Protein AF-A0A8J2Y3X8-F1 (afdb_monomer)

InterPro domains:
  IPR018968 Phasin [PF09361] (33-130)

Sequence (150 aa):
MARKESANPTTASIPETASLKEIEPFPVFDPAEFLKIGNRNLEVATRATTAYLSGAARFNKEIVDFVNGRVRKDIKAAQDIMSARDSEQAYHCHAQFLNTAIRDYADEGAKMLDIIAEAAGASLAPVEERTEEVLHYIDEHGTDRVAAAE

Structure (mmCIF, N/CA/C/O backbone):
data_AF-A0A8J2Y3X8-F1
#
_entry.id   AF-A0A8J2Y3X8-F1
#
loop_
_atom_site.group_PDB
_atom_site.id
_atom_site.type_symbol
_atom_site.label_atom_id
_atom_site.label_alt_id
_atom_site.label_comp_id
_atom_site.label_asym_id
_atom_site.label_entity_id
_atom_site.label_seq_id
_atom_site.pdbx_PDB_ins_code
_atom_site.Cartn_x
_atom_site.Cartn_y
_atom_site.Cartn_z
_atom_site.occupancy
_atom_site.B_iso_or_equiv
_atom_site.auth_seq_id
_atom_site.auth_comp_id
_atom_site.auth_asym_id
_atom_site.auth_atom_id
_atom_site.pdbx_PDB_model_num
ATOM 1 N N . MET A 1 1 ? 93.641 17.015 -42.365 1.00 50.31 1 MET A N 1
ATOM 2 C CA . MET A 1 1 ? 92.721 16.815 -43.505 1.00 50.31 1 MET A CA 1
ATOM 3 C C . MET A 1 1 ? 92.778 15.340 -43.886 1.00 50.31 1 MET A C 1
ATOM 5 O O . MET A 1 1 ? 93.728 14.927 -44.527 1.00 50.31 1 MET A O 1
ATOM 9 N N . ALA A 1 2 ? 91.843 14.531 -43.386 1.00 40.91 2 ALA A N 1
ATOM 10 C CA . ALA A 1 2 ? 91.699 13.122 -43.756 1.00 40.91 2 ALA A CA 1
ATOM 11 C C . ALA A 1 2 ? 90.225 12.739 -43.555 1.00 40.91 2 ALA A C 1
ATOM 13 O O . ALA A 1 2 ? 89.739 12.693 -42.425 1.00 40.91 2 ALA A O 1
ATOM 14 N N . ARG A 1 3 ? 89.502 12.568 -44.667 1.00 42.34 3 ARG A N 1
ATOM 15 C CA . ARG A 1 3 ? 88.134 12.036 -44.721 1.00 42.34 3 ARG A CA 1
ATOM 16 C C . ARG A 1 3 ? 88.200 10.569 -44.290 1.00 42.34 3 ARG A C 1
ATOM 18 O O . ARG A 1 3 ? 88.890 9.797 -44.944 1.00 42.34 3 ARG A O 1
ATOM 25 N N . LYS A 1 4 ? 87.506 10.193 -43.213 1.00 45.81 4 LYS A N 1
ATOM 26 C CA . LYS A 1 4 ? 87.223 8.783 -42.921 1.00 45.81 4 LYS A CA 1
ATOM 27 C C . LYS A 1 4 ? 85.941 8.383 -43.643 1.00 45.81 4 LYS A C 1
ATOM 29 O O . LYS A 1 4 ? 84.920 9.055 -43.520 1.00 45.81 4 LYS A O 1
ATOM 34 N N . GLU A 1 5 ? 86.069 7.325 -44.428 1.00 41.06 5 GLU A N 1
ATOM 35 C CA . GLU A 1 5 ? 85.031 6.651 -45.197 1.00 41.06 5 GLU A CA 1
ATOM 36 C C . GLU A 1 5 ? 83.905 6.148 -44.288 1.00 41.06 5 GLU A C 1
ATOM 38 O O . GLU A 1 5 ? 84.148 5.484 -43.280 1.00 41.06 5 GLU A O 1
ATOM 43 N N . SER A 1 6 ? 82.660 6.454 -44.660 1.00 48.00 6 SER A N 1
ATOM 44 C CA . SER A 1 6 ? 81.482 5.782 -44.124 1.00 48.00 6 SER A CA 1
ATOM 45 C C . SER A 1 6 ? 81.275 4.478 -44.892 1.00 48.00 6 SER A C 1
ATOM 47 O O . SER A 1 6 ? 80.828 4.499 -46.039 1.00 48.00 6 SER A O 1
ATOM 49 N N . ALA A 1 7 ? 81.576 3.348 -44.264 1.00 41.50 7 ALA A N 1
ATOM 50 C CA . ALA A 1 7 ? 81.119 2.047 -44.728 1.00 41.50 7 ALA A CA 1
ATOM 51 C C . ALA A 1 7 ? 79.867 1.664 -43.932 1.00 41.50 7 ALA A C 1
ATOM 53 O O . ALA A 1 7 ? 79.940 1.355 -42.746 1.00 41.50 7 ALA A O 1
ATOM 54 N N . ASN A 1 8 ? 78.719 1.705 -44.599 1.00 47.97 8 ASN A N 1
ATOM 55 C CA . ASN A 1 8 ? 77.544 0.925 -44.235 1.00 47.97 8 ASN A CA 1
ATOM 56 C C . ASN A 1 8 ? 77.299 0.002 -45.434 1.00 47.97 8 ASN A C 1
ATOM 58 O O . ASN A 1 8 ? 77.278 0.499 -46.564 1.00 47.97 8 ASN A O 1
ATOM 62 N N . PRO A 1 9 ? 77.220 -1.322 -45.238 1.00 47.38 9 PRO A N 1
ATOM 63 C CA . PRO A 1 9 ? 75.904 -1.920 -45.419 1.00 47.38 9 PRO A CA 1
ATOM 64 C C . PRO A 1 9 ? 75.685 -3.153 -44.532 1.00 47.38 9 PRO A C 1
ATOM 66 O O . PRO A 1 9 ? 76.433 -4.128 -44.562 1.00 47.38 9 PRO A O 1
ATOM 69 N N . THR A 1 10 ? 74.571 -3.185 -43.815 1.00 40.53 10 THR A N 1
ATOM 70 C CA . THR A 1 10 ? 73.884 -4.455 -43.567 1.00 40.53 10 THR A CA 1
ATOM 71 C C . THR A 1 10 ? 72.410 -4.225 -43.820 1.00 40.53 10 THR A C 1
ATOM 73 O O . THR A 1 10 ? 71.649 -3.795 -42.959 1.00 40.53 10 THR A O 1
ATOM 76 N N . THR A 1 11 ? 72.036 -4.465 -45.071 1.00 49.66 11 THR A N 1
ATOM 77 C CA . THR A 1 11 ? 70.668 -4.665 -45.527 1.00 49.66 11 THR A CA 1
ATOM 78 C C . THR A 1 11 ? 70.167 -5.963 -44.894 1.00 49.66 11 THR A C 1
ATOM 80 O O . THR A 1 11 ? 70.282 -7.039 -45.472 1.00 49.66 11 THR A O 1
ATOM 83 N N . ALA A 1 12 ? 69.654 -5.881 -43.668 1.00 44.16 12 ALA A N 1
ATOM 84 C CA . ALA A 1 12 ? 68.756 -6.905 -43.158 1.00 44.16 12 ALA A CA 1
ATOM 85 C C . ALA A 1 12 ? 67.399 -6.652 -43.821 1.00 44.16 12 ALA A C 1
ATOM 87 O O . ALA A 1 12 ? 66.684 -5.713 -43.476 1.00 44.16 12 ALA A O 1
ATOM 88 N N . SER A 1 13 ? 67.100 -7.443 -44.847 1.00 48.91 13 SER A N 1
ATOM 89 C CA . SER A 1 13 ? 65.791 -7.507 -45.486 1.00 48.91 13 SER A CA 1
ATOM 90 C C . SER A 1 13 ? 64.735 -7.819 -44.429 1.00 48.91 13 SER A C 1
ATOM 92 O O . SER A 1 13 ? 64.721 -8.919 -43.876 1.00 48.91 13 SER A O 1
ATOM 94 N N . ILE A 1 14 ? 63.865 -6.849 -44.147 1.00 50.28 14 ILE A N 1
ATOM 95 C CA . ILE A 1 14 ? 62.619 -7.101 -43.426 1.00 50.28 14 ILE A CA 1
ATOM 96 C C . ILE A 1 14 ? 61.797 -8.021 -44.336 1.00 50.28 14 ILE A C 1
ATOM 98 O O . ILE A 1 14 ? 61.570 -7.646 -45.489 1.00 50.28 14 ILE A O 1
ATOM 102 N N . PRO A 1 15 ? 61.407 -9.226 -43.886 1.00 45.31 15 PRO A N 1
ATOM 103 C CA . PRO A 1 15 ? 60.581 -10.097 -44.695 1.00 45.31 15 PRO A CA 1
ATOM 104 C C . PRO A 1 15 ? 59.246 -9.410 -44.991 1.00 45.31 15 PRO A C 1
ATOM 106 O O . PRO A 1 15 ? 58.544 -8.924 -44.104 1.00 45.31 15 PRO A O 1
ATOM 109 N N . GLU A 1 16 ? 58.990 -9.358 -46.289 1.00 47.50 16 GLU A N 1
ATOM 110 C CA . GLU A 1 16 ? 57.766 -9.039 -47.001 1.00 47.50 16 GLU A CA 1
ATOM 111 C C . GLU A 1 16 ? 56.507 -9.438 -46.220 1.00 47.50 16 GLU A C 1
ATOM 113 O O . GLU A 1 16 ? 56.277 -10.609 -45.928 1.00 47.50 16 GLU A O 1
ATOM 118 N N . THR A 1 17 ? 55.733 -8.411 -45.854 1.00 48.62 17 THR A N 1
ATOM 119 C CA . THR A 1 17 ? 54.284 -8.419 -45.609 1.00 48.62 17 THR A CA 1
ATOM 120 C C . THR A 1 17 ? 53.675 -9.789 -45.306 1.00 48.62 17 THR A C 1
ATOM 122 O O . THR A 1 17 ? 52.983 -10.380 -46.136 1.00 48.62 17 THR A O 1
ATOM 125 N N . ALA A 1 18 ? 53.840 -10.255 -44.067 1.00 45.66 18 ALA A N 1
ATOM 126 C CA . ALA A 1 18 ? 52.812 -11.092 -43.472 1.00 45.66 18 ALA A CA 1
ATOM 127 C C . ALA A 1 18 ? 51.534 -10.246 -43.457 1.00 45.66 18 ALA A C 1
ATOM 129 O O . ALA A 1 18 ? 51.454 -9.256 -42.730 1.00 45.66 18 ALA A O 1
ATOM 130 N N . SER A 1 19 ? 50.594 -10.586 -44.342 1.00 51.84 19 SER A N 1
ATOM 131 C CA . SER A 1 19 ? 49.225 -10.080 -44.345 1.00 51.84 19 SER A CA 1
ATOM 132 C C . SER A 1 19 ? 48.718 -10.100 -42.906 1.00 51.84 19 SER A C 1
ATOM 134 O O . SER A 1 19 ? 48.437 -11.157 -42.339 1.00 51.84 19 SER A O 1
ATOM 136 N N . LEU A 1 20 ? 48.663 -8.917 -42.294 1.00 50.69 20 LEU A N 1
ATOM 137 C CA . LEU A 1 20 ? 47.810 -8.693 -41.146 1.00 50.69 20 LEU A CA 1
ATOM 138 C C . LEU A 1 20 ? 46.413 -8.972 -41.691 1.00 50.69 20 LEU A C 1
ATOM 140 O O . LEU A 1 20 ? 45.875 -8.146 -42.427 1.00 50.69 20 LEU A O 1
ATOM 144 N N . LYS A 1 21 ? 45.874 -10.168 -41.412 1.00 52.56 21 LYS A N 1
ATOM 145 C CA . LYS A 1 21 ? 44.425 -10.383 -41.447 1.00 52.56 21 LYS A CA 1
ATOM 146 C C . LYS A 1 21 ? 43.826 -9.147 -40.793 1.00 52.56 21 LYS A C 1
ATOM 148 O O . LYS A 1 21 ? 44.279 -8.805 -39.699 1.00 52.56 21 LYS A O 1
ATOM 153 N N . GLU A 1 22 ? 42.949 -8.451 -41.514 1.00 54.62 22 GLU A N 1
ATOM 154 C CA . GLU A 1 22 ? 42.281 -7.240 -41.047 1.00 54.62 22 GLU A CA 1
ATOM 155 C C . GLU A 1 22 ? 41.879 -7.458 -39.593 1.00 54.62 22 GLU A C 1
ATOM 157 O O . GLU A 1 22 ? 41.021 -8.280 -39.282 1.00 54.62 22 GLU A O 1
ATOM 162 N N . ILE A 1 23 ? 42.607 -6.810 -38.684 1.00 58.25 23 ILE A N 1
ATOM 163 C CA . ILE A 1 23 ? 42.232 -6.796 -37.283 1.00 58.25 23 ILE A CA 1
ATOM 164 C C . ILE A 1 23 ? 40.960 -5.971 -37.300 1.00 58.25 23 ILE A C 1
ATOM 166 O O . ILE A 1 23 ? 41.038 -4.767 -37.564 1.00 58.25 23 ILE A O 1
ATOM 170 N N . GLU A 1 24 ? 39.808 -6.619 -37.114 1.00 57.03 24 GLU A N 1
ATOM 171 C CA . GLU A 1 24 ? 38.550 -5.895 -37.017 1.00 57.03 24 GLU A CA 1
ATOM 172 C C . GLU A 1 24 ? 38.739 -4.782 -35.980 1.00 57.03 24 GLU A C 1
ATOM 174 O O . GLU A 1 24 ? 39.199 -5.051 -34.860 1.00 57.03 24 GLU A O 1
ATOM 179 N N . PRO A 1 25 ? 38.510 -3.513 -36.361 1.00 61.16 25 PRO A N 1
ATOM 180 C CA . PRO A 1 25 ? 38.727 -2.407 -35.452 1.00 61.16 25 PRO A CA 1
ATOM 181 C C . PRO A 1 25 ? 37.883 -2.639 -34.198 1.00 61.16 25 PRO A C 1
ATOM 183 O O . PRO A 1 25 ? 36.729 -3.057 -34.292 1.00 61.16 25 PRO A O 1
ATOM 186 N N . PHE A 1 26 ? 38.471 -2.372 -33.024 1.00 56.72 26 PHE A N 1
ATOM 187 C CA . PHE A 1 26 ? 37.743 -2.339 -31.751 1.00 56.72 26 PHE A CA 1
ATOM 188 C C . PHE A 1 26 ? 36.376 -1.674 -31.961 1.00 56.72 26 PHE A C 1
ATOM 190 O O . PHE A 1 26 ? 36.356 -0.643 -32.644 1.00 56.72 26 PHE A O 1
ATOM 197 N N . PRO A 1 27 ? 35.273 -2.218 -31.399 1.00 63.50 27 PRO A N 1
ATOM 198 C CA . PRO A 1 27 ? 33.931 -1.702 -31.643 1.00 63.50 27 PRO A CA 1
ATOM 199 C C . PRO A 1 27 ? 33.941 -0.193 -31.427 1.00 63.50 27 PRO A C 1
ATOM 201 O O . PRO A 1 27 ? 34.205 0.297 -30.324 1.00 63.50 27 PRO A O 1
ATOM 204 N N . VAL A 1 28 ? 33.768 0.537 -32.527 1.00 66.88 28 VAL A N 1
ATOM 205 C CA . VAL A 1 28 ? 33.834 1.990 -32.523 1.00 66.88 28 VAL A CA 1
ATOM 206 C C . VAL A 1 28 ? 32.618 2.448 -31.740 1.00 66.88 28 VAL A C 1
ATOM 208 O O . VAL A 1 28 ? 31.497 2.089 -32.081 1.00 66.88 28 VAL A O 1
ATOM 211 N N . PHE A 1 29 ? 32.846 3.192 -30.659 1.00 75.38 29 PHE A N 1
ATOM 212 C CA . PHE A 1 29 ? 31.773 3.808 -29.889 1.00 75.38 29 PHE A CA 1
ATOM 213 C C . PHE A 1 29 ? 30.825 4.546 -30.844 1.00 75.38 29 PHE A C 1
ATOM 215 O O . PHE A 1 29 ? 31.255 5.504 -31.487 1.00 75.38 29 PHE A O 1
ATOM 222 N N . ASP A 1 30 ? 29.567 4.102 -30.930 1.00 83.25 30 ASP A N 1
ATOM 223 C CA . ASP A 1 30 ? 28.511 4.803 -31.655 1.00 83.25 30 ASP A CA 1
ATOM 224 C C . ASP A 1 30 ? 27.763 5.734 -30.681 1.00 83.25 30 ASP A C 1
ATOM 226 O O . ASP A 1 30 ? 26.988 5.269 -29.834 1.00 83.25 30 ASP A O 1
ATOM 230 N N . PRO A 1 31 ? 27.962 7.063 -30.777 1.00 85.06 31 PRO A N 1
ATOM 231 C CA . PRO A 1 31 ? 27.267 8.013 -29.921 1.00 85.06 31 PRO A CA 1
ATOM 232 C C . PRO A 1 31 ? 25.743 7.958 -30.088 1.00 85.06 31 PRO A C 1
ATOM 234 O O . PRO A 1 31 ? 25.019 8.228 -29.129 1.00 85.06 31 PRO A O 1
ATOM 237 N N . ALA A 1 32 ? 25.240 7.635 -31.284 1.00 87.19 32 ALA A N 1
ATOM 238 C CA . ALA A 1 32 ? 23.806 7.586 -31.549 1.00 87.19 32 ALA A CA 1
ATOM 239 C C . ALA A 1 32 ? 23.159 6.377 -30.861 1.00 87.19 32 ALA A C 1
ATOM 241 O O . ALA A 1 32 ? 22.120 6.521 -30.208 1.00 87.19 32 ALA A O 1
ATOM 242 N N . GLU A 1 33 ? 23.797 5.209 -30.941 1.00 85.00 33 GLU A N 1
ATOM 243 C CA . GLU A 1 33 ? 23.374 4.006 -30.223 1.00 85.00 33 GLU A CA 1
ATOM 244 C C . GLU A 1 33 ? 23.430 4.212 -28.703 1.00 85.00 33 GLU A C 1
ATOM 246 O O . GLU A 1 33 ? 22.458 3.925 -27.998 1.00 85.00 33 GLU A O 1
ATOM 251 N N . PHE A 1 34 ? 24.516 4.807 -28.198 1.00 85.44 34 PHE A N 1
ATOM 252 C CA . PHE A 1 34 ? 24.661 5.127 -26.779 1.00 85.44 34 PHE A CA 1
ATOM 253 C C . PHE A 1 34 ? 23.523 6.024 -26.269 1.00 85.44 34 PHE A C 1
ATOM 255 O O . PHE A 1 34 ? 22.902 5.728 -25.244 1.00 85.44 34 PHE A O 1
ATOM 262 N N . LEU A 1 35 ? 23.200 7.098 -26.998 1.00 92.06 35 LEU A N 1
ATOM 263 C CA . LEU A 1 35 ? 22.099 7.996 -26.640 1.00 92.06 35 LEU A CA 1
ATOM 264 C C . LEU A 1 35 ? 20.738 7.292 -26.695 1.00 92.06 35 LEU A C 1
ATOM 266 O O . LEU A 1 35 ? 19.893 7.522 -25.829 1.00 92.06 35 LEU A O 1
ATOM 270 N N . LYS A 1 36 ? 20.521 6.411 -27.678 1.00 88.56 36 LYS A N 1
ATOM 271 C CA . LYS A 1 36 ? 19.286 5.624 -27.796 1.00 88.56 36 LYS A CA 1
ATOM 272 C C . LYS A 1 36 ? 19.092 4.703 -26.589 1.00 88.56 36 LYS A C 1
ATOM 274 O O . LYS A 1 36 ? 18.013 4.707 -25.995 1.00 88.56 36 LYS A O 1
ATOM 279 N N . ILE A 1 37 ? 20.129 3.961 -26.197 1.00 88.38 37 ILE A N 1
ATOM 280 C CA . ILE A 1 37 ? 20.104 3.090 -25.011 1.00 88.38 37 ILE A CA 1
ATOM 281 C C . ILE A 1 37 ? 19.887 3.922 -23.743 1.00 88.38 37 ILE A C 1
ATOM 283 O O . ILE A 1 37 ? 19.056 3.567 -22.907 1.00 88.38 37 ILE A O 1
ATOM 287 N N . GLY A 1 38 ? 20.585 5.055 -23.618 1.00 89.56 38 GLY A N 1
ATOM 288 C CA . GLY A 1 38 ? 20.435 5.974 -22.490 1.00 89.56 38 GLY A CA 1
ATOM 289 C C . GLY A 1 38 ? 19.000 6.482 -22.329 1.00 89.56 38 GLY A C 1
ATOM 290 O O . GLY A 1 38 ? 18.438 6.397 -21.237 1.00 89.56 38 GLY A O 1
ATOM 291 N N . ASN A 1 39 ? 18.376 6.930 -23.422 1.00 93.56 39 ASN A N 1
ATOM 292 C CA . ASN A 1 39 ? 16.986 7.388 -23.417 1.00 93.56 39 ASN A CA 1
ATOM 293 C C . ASN A 1 39 ? 16.010 6.267 -23.039 1.00 93.56 39 ASN A C 1
ATOM 295 O O . ASN A 1 39 ? 15.110 6.493 -22.230 1.00 93.56 39 ASN A O 1
ATOM 299 N N . ARG A 1 40 ? 16.208 5.049 -23.564 1.00 91.88 40 ARG A N 1
ATOM 300 C CA . ARG A 1 40 ? 15.365 3.892 -23.223 1.00 91.88 40 ARG A CA 1
ATOM 301 C C . ARG A 1 40 ? 15.482 3.519 -21.744 1.00 91.88 40 ARG A C 1
ATOM 303 O O . ARG A 1 40 ? 14.474 3.282 -21.087 1.00 91.88 40 ARG A O 1
ATOM 310 N N . ASN A 1 41 ? 16.692 3.526 -21.189 1.00 92.38 41 ASN A N 1
ATOM 311 C CA . ASN A 1 41 ? 16.903 3.245 -19.768 1.00 92.38 41 ASN A CA 1
ATOM 312 C C . ASN A 1 41 ? 16.285 4.330 -18.870 1.00 92.38 41 ASN A C 1
ATOM 314 O O . ASN A 1 41 ? 15.722 4.013 -17.822 1.00 92.38 41 ASN A O 1
ATOM 318 N N . LEU A 1 42 ? 16.349 5.600 -19.282 1.00 96.12 42 LEU A N 1
ATOM 319 C CA . LEU A 1 42 ? 15.707 6.698 -18.557 1.00 96.12 42 LEU A CA 1
ATOM 320 C C . LEU A 1 42 ? 14.177 6.565 -18.557 1.00 96.12 42 LEU A C 1
ATOM 322 O O . LEU A 1 42 ? 13.537 6.814 -17.533 1.00 96.12 42 LEU A O 1
ATOM 326 N N . GLU A 1 43 ? 13.589 6.148 -19.678 1.00 95.94 43 GLU A N 1
ATOM 327 C CA . GLU A 1 43 ? 12.155 5.868 -19.785 1.00 95.94 43 GLU A CA 1
ATOM 328 C C . GLU A 1 43 ? 11.732 4.757 -18.809 1.00 95.94 43 GLU A C 1
ATOM 330 O O . GLU A 1 43 ? 10.789 4.936 -18.036 1.00 95.94 43 GLU A O 1
ATOM 335 N N . VAL A 1 44 ? 12.473 3.644 -18.786 1.00 95.94 44 VAL A N 1
ATOM 336 C CA . VAL A 1 44 ? 12.254 2.519 -17.860 1.00 95.94 44 VAL A CA 1
ATOM 337 C C . VAL A 1 44 ? 12.353 2.977 -16.407 1.00 95.94 44 VAL A C 1
ATOM 339 O O . VAL A 1 44 ? 11.442 2.721 -15.618 1.00 95.94 44 VAL A O 1
ATOM 342 N N . ALA A 1 45 ? 13.409 3.717 -16.058 1.00 95.75 45 ALA A N 1
ATOM 343 C CA . ALA A 1 45 ? 13.595 4.247 -14.709 1.00 95.75 45 ALA A CA 1
ATOM 344 C C . ALA A 1 45 ? 12.449 5.184 -14.297 1.00 95.75 45 ALA A C 1
ATOM 346 O O . ALA A 1 45 ? 11.973 5.129 -13.161 1.00 95.75 45 ALA A O 1
ATOM 347 N N . THR A 1 46 ? 11.970 6.013 -15.227 1.00 97.50 46 THR A N 1
ATOM 348 C CA . THR A 1 46 ? 10.839 6.916 -14.991 1.00 97.50 46 THR A CA 1
ATOM 349 C C . THR A 1 46 ? 9.561 6.121 -14.735 1.00 97.50 46 THR A C 1
ATOM 351 O O . THR A 1 46 ? 8.906 6.355 -13.722 1.00 97.50 46 THR A O 1
ATOM 354 N N . ARG A 1 47 ? 9.238 5.133 -15.584 1.00 96.88 47 ARG A N 1
ATOM 355 C CA . ARG A 1 47 ? 8.068 4.251 -15.412 1.00 96.88 47 ARG A CA 1
ATOM 356 C C . ARG A 1 47 ? 8.104 3.525 -14.065 1.00 96.88 47 ARG A C 1
ATOM 358 O O . ARG A 1 47 ? 7.125 3.586 -13.321 1.00 96.88 47 ARG A O 1
ATOM 365 N N . ALA A 1 48 ? 9.237 2.906 -13.731 1.00 96.25 48 ALA A N 1
ATOM 366 C CA . ALA A 1 48 ? 9.438 2.206 -12.463 1.00 96.25 48 ALA A CA 1
ATOM 367 C C . ALA A 1 48 ? 9.229 3.140 -11.259 1.00 96.25 48 ALA A C 1
ATOM 369 O O . ALA A 1 48 ? 8.490 2.823 -10.325 1.00 96.25 48 ALA A O 1
ATOM 370 N N . THR A 1 49 ? 9.822 4.336 -11.314 1.00 96.00 49 THR A N 1
ATOM 371 C CA . THR A 1 49 ? 9.718 5.339 -10.246 1.00 96.00 49 THR A CA 1
ATOM 372 C C . THR A 1 49 ? 8.291 5.857 -10.093 1.00 96.00 49 THR A C 1
ATOM 374 O O . THR A 1 49 ? 7.799 5.983 -8.974 1.00 96.00 49 THR A O 1
ATOM 377 N N . THR A 1 50 ? 7.589 6.137 -11.195 1.00 97.38 50 THR A N 1
ATOM 378 C CA . THR A 1 50 ? 6.185 6.567 -11.156 1.00 97.38 50 THR A CA 1
ATOM 379 C C . THR A 1 50 ? 5.291 5.497 -10.532 1.00 97.38 50 THR A C 1
ATOM 381 O O . THR A 1 50 ? 4.454 5.831 -9.691 1.00 97.38 50 THR A O 1
ATOM 384 N N . ALA A 1 51 ? 5.484 4.224 -10.889 1.00 95.88 51 ALA A N 1
ATOM 385 C CA . ALA A 1 51 ? 4.740 3.112 -10.302 1.00 95.88 51 ALA A CA 1
ATOM 386 C C . ALA A 1 51 ? 4.989 3.001 -8.789 1.00 95.88 51 ALA A C 1
ATOM 388 O O . ALA A 1 51 ? 4.035 2.964 -8.008 1.00 95.88 51 ALA A O 1
ATOM 389 N N . TYR A 1 52 ? 6.255 3.059 -8.370 1.00 95.62 52 TYR A N 1
ATOM 390 C CA . TYR A 1 52 ? 6.631 3.066 -6.957 1.00 95.62 52 TYR A CA 1
ATOM 391 C C . TYR A 1 52 ? 5.984 4.230 -6.188 1.00 95.62 52 TYR A C 1
ATOM 393 O O . TYR A 1 52 ? 5.349 4.016 -5.155 1.00 95.62 52 TYR A O 1
ATOM 401 N N . LEU A 1 53 ? 6.090 5.463 -6.699 1.00 97.75 53 LEU A N 1
ATOM 402 C CA . LEU A 1 53 ? 5.528 6.648 -6.043 1.00 97.75 53 LEU A CA 1
ATOM 403 C C . LEU A 1 53 ? 4.000 6.588 -5.948 1.00 97.75 53 LEU A C 1
ATOM 405 O O . LEU A 1 53 ? 3.432 6.985 -4.930 1.00 97.75 53 LEU A O 1
ATOM 409 N N . SER A 1 54 ? 3.331 6.066 -6.979 1.00 96.69 54 SER A N 1
ATOM 410 C CA . SER A 1 54 ? 1.884 5.845 -6.956 1.00 96.69 54 SER A CA 1
ATOM 411 C C . SER A 1 54 ? 1.488 4.834 -5.873 1.00 96.69 54 SER A C 1
ATOM 413 O O . SER A 1 54 ? 0.574 5.094 -5.085 1.00 96.69 54 SER A O 1
ATOM 415 N N . GLY A 1 55 ? 2.223 3.723 -5.772 1.00 96.88 55 GLY A N 1
ATOM 416 C CA . GLY A 1 55 ? 2.051 2.730 -4.714 1.00 96.88 55 GLY A CA 1
ATOM 417 C C . GLY A 1 55 ? 2.261 3.313 -3.315 1.00 96.88 55 GLY A C 1
ATOM 418 O O . GLY A 1 55 ? 1.407 3.156 -2.445 1.00 96.88 55 GLY A O 1
ATOM 419 N N . ALA A 1 56 ? 3.338 4.077 -3.116 1.00 96.06 56 ALA A N 1
ATOM 420 C CA . ALA A 1 56 ? 3.631 4.747 -1.850 1.00 96.06 56 ALA A CA 1
ATOM 421 C C . ALA A 1 56 ? 2.538 5.758 -1.454 1.00 96.06 56 ALA A C 1
ATOM 423 O O . ALA A 1 56 ? 2.163 5.853 -0.284 1.00 96.06 56 ALA A O 1
ATOM 424 N N . ALA A 1 57 ? 1.984 6.497 -2.419 1.00 97.69 57 ALA A N 1
ATOM 425 C CA . ALA A 1 57 ? 0.872 7.411 -2.170 1.00 97.69 57 ALA A CA 1
ATOM 426 C C . ALA A 1 57 ? -0.400 6.664 -1.737 1.00 97.69 57 ALA A C 1
ATOM 428 O O . ALA A 1 57 ? -1.059 7.084 -0.783 1.00 97.69 57 ALA A O 1
ATOM 429 N N . ARG A 1 58 ? -0.727 5.541 -2.394 1.00 97.56 58 ARG A N 1
ATOM 430 C CA . ARG A 1 58 ? -1.855 4.676 -2.006 1.00 97.56 58 ARG A CA 1
ATOM 431 C C . ARG A 1 58 ? -1.665 4.103 -0.603 1.00 97.56 58 ARG A C 1
ATOM 433 O O . ARG A 1 58 ? -2.589 4.183 0.197 1.00 97.56 58 ARG A O 1
ATOM 440 N N . PHE A 1 59 ? -0.471 3.607 -0.292 1.00 96.75 59 PHE A N 1
ATOM 441 C CA . PHE A 1 59 ? -0.129 3.075 1.027 1.00 96.75 59 PHE A CA 1
ATOM 442 C C . PHE A 1 59 ? -0.300 4.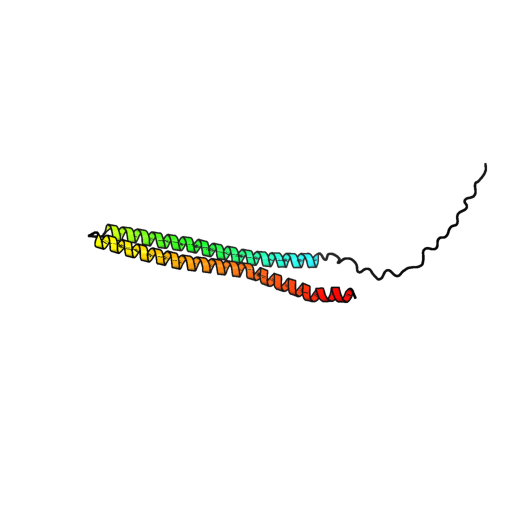122 2.137 1.00 96.75 59 PHE A C 1
ATOM 444 O O . PHE A 1 59 ? -0.968 3.874 3.137 1.00 96.75 59 PHE A O 1
ATOM 451 N N . ASN A 1 60 ? 0.232 5.332 1.937 1.00 96.81 60 ASN A N 1
ATOM 452 C CA . ASN A 1 60 ? 0.088 6.421 2.908 1.00 96.81 60 ASN A CA 1
ATOM 453 C C . ASN A 1 60 ? -1.369 6.843 3.104 1.00 96.81 60 ASN A C 1
ATOM 455 O O . ASN A 1 60 ? -1.791 7.107 4.230 1.00 96.81 60 ASN A O 1
ATOM 459 N N . LYS A 1 61 ? -2.140 6.916 2.012 1.00 97.44 61 LYS A N 1
ATOM 460 C CA . LYS A 1 61 ? -3.572 7.204 2.092 1.00 97.44 61 LYS A CA 1
ATOM 461 C C . LYS A 1 61 ? -4.286 6.153 2.939 1.00 97.44 61 LYS A C 1
ATOM 463 O O . LYS A 1 61 ? -5.066 6.520 3.811 1.00 97.44 61 LYS A O 1
ATOM 468 N N . GLU A 1 62 ? -3.981 4.883 2.709 1.00 97.75 62 GLU A N 1
ATOM 469 C CA . GLU A 1 62 ? -4.604 3.778 3.425 1.00 97.75 62 GLU A CA 1
ATOM 470 C C . GLU A 1 62 ? -4.324 3.841 4.936 1.00 97.75 62 GLU A C 1
ATOM 472 O O . GLU A 1 62 ? -5.259 3.790 5.729 1.00 97.75 62 GLU A O 1
ATOM 477 N N . ILE A 1 63 ? -3.078 4.119 5.344 1.00 97.00 63 ILE A N 1
ATOM 478 C CA . ILE A 1 63 ? -2.736 4.343 6.762 1.00 97.00 63 ILE A CA 1
ATOM 479 C C . ILE A 1 63 ? -3.611 5.438 7.382 1.00 97.00 63 ILE A C 1
ATOM 481 O O . ILE A 1 63 ? -4.137 5.279 8.486 1.00 97.00 63 ILE A O 1
ATOM 485 N N . VAL A 1 64 ? -3.749 6.576 6.697 1.00 98.06 64 VAL A N 1
ATOM 486 C CA . VAL A 1 64 ? -4.530 7.711 7.205 1.00 98.06 64 VAL A CA 1
ATOM 487 C C . VAL A 1 64 ? -6.011 7.351 7.311 1.00 98.06 64 VAL A C 1
ATOM 489 O O . VAL A 1 64 ? -6.650 7.671 8.319 1.00 98.06 64 VAL A O 1
ATOM 492 N N . ASP A 1 65 ? -6.559 6.677 6.302 1.00 97.62 65 ASP A N 1
ATOM 493 C CA . ASP A 1 65 ? -7.954 6.238 6.281 1.00 97.62 65 ASP A CA 1
ATOM 494 C C . ASP A 1 65 ? -8.230 5.234 7.414 1.00 97.62 65 ASP A C 1
ATOM 496 O O . ASP A 1 65 ? -9.205 5.402 8.161 1.00 97.62 65 ASP A O 1
ATOM 500 N N . PHE A 1 66 ? -7.325 4.277 7.632 1.00 97.94 66 PHE A N 1
ATOM 501 C CA . PHE A 1 66 ? -7.398 3.317 8.728 1.00 97.94 66 PHE A CA 1
ATOM 502 C C . PHE A 1 66 ? -7.358 3.991 10.102 1.00 97.94 66 PHE A C 1
ATOM 504 O O . PHE A 1 66 ? -8.250 3.771 10.925 1.00 97.94 66 PHE A O 1
ATOM 511 N N . VAL A 1 67 ? -6.377 4.867 10.355 1.00 97.81 67 VAL A N 1
ATOM 512 C CA . VAL A 1 67 ? -6.251 5.583 11.638 1.00 97.81 67 VAL A CA 1
ATOM 513 C C . VAL A 1 67 ? -7.502 6.414 11.919 1.00 97.81 67 VAL A C 1
ATOM 515 O O . VAL A 1 67 ? -8.062 6.350 13.016 1.00 97.81 67 VAL A O 1
ATOM 518 N N . ASN A 1 68 ? -8.002 7.143 10.919 1.00 97.62 68 ASN A N 1
ATOM 519 C CA . ASN A 1 68 ? -9.234 7.917 11.051 1.00 97.62 68 ASN A CA 1
ATOM 520 C C . ASN A 1 68 ? -10.452 7.029 11.342 1.00 97.62 68 ASN A C 1
ATOM 522 O O . ASN A 1 68 ? -11.333 7.408 12.120 1.00 97.62 68 ASN A O 1
ATOM 526 N N . GLY A 1 69 ? -10.538 5.854 10.716 1.00 97.25 69 GLY A N 1
ATOM 527 C CA . GLY A 1 69 ? -11.558 4.855 11.021 1.00 97.25 69 GLY A CA 1
ATOM 528 C C . GLY A 1 69 ? -11.451 4.351 12.461 1.00 97.25 69 GLY A C 1
ATOM 529 O O . GLY A 1 69 ? -12.451 4.313 13.186 1.00 97.25 69 GLY A O 1
ATOM 530 N N . ARG A 1 70 ? -10.234 4.029 12.904 1.00 97.38 70 ARG A N 1
ATOM 531 C CA . ARG A 1 70 ? -9.962 3.444 14.216 1.00 97.38 70 ARG A CA 1
ATOM 532 C C . ARG A 1 70 ? -10.261 4.403 15.359 1.00 97.38 70 ARG A C 1
ATOM 534 O O . ARG A 1 70 ? -10.955 3.997 16.289 1.00 97.38 70 ARG A O 1
ATOM 541 N N . VAL A 1 71 ? -9.860 5.669 15.237 1.00 98.12 71 VAL A N 1
ATOM 542 C CA . VAL A 1 71 ? -10.146 6.718 16.231 1.00 98.12 71 VAL A CA 1
ATOM 543 C C . VAL A 1 71 ? -11.652 6.888 16.444 1.00 98.12 71 VAL A C 1
ATOM 545 O O . VAL A 1 71 ? -12.112 6.987 17.58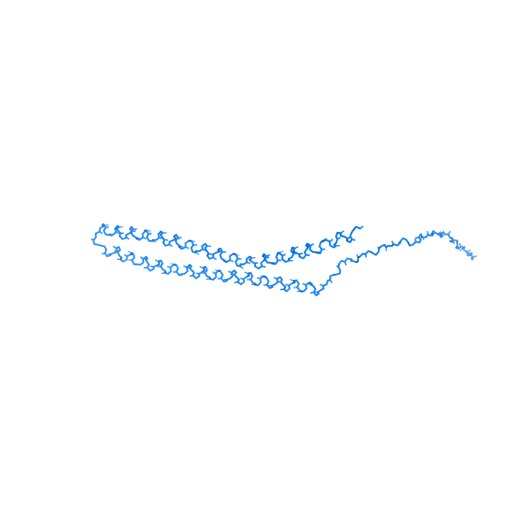0 1.00 98.12 71 VAL A O 1
ATOM 548 N N . ARG A 1 72 ? -12.459 6.867 15.374 1.00 97.69 72 ARG A N 1
ATOM 549 C CA . ARG A 1 72 ? -13.926 6.947 15.505 1.00 97.69 72 ARG A CA 1
ATOM 550 C C . ARG A 1 72 ? -14.497 5.745 16.260 1.00 97.69 72 ARG A C 1
ATOM 552 O O . ARG A 1 72 ? -15.367 5.922 17.112 1.00 97.69 72 ARG A O 1
ATOM 559 N N . LYS A 1 73 ? -13.997 4.538 15.974 1.00 97.44 73 LYS A N 1
ATOM 560 C CA . LYS A 1 73 ? -14.387 3.311 16.687 1.00 97.44 73 LYS A CA 1
ATOM 561 C C . LYS A 1 73 ? -13.953 3.343 18.159 1.00 97.44 73 LYS A C 1
ATOM 563 O O . LYS A 1 73 ? -14.733 2.933 19.011 1.00 97.44 73 LYS A O 1
ATOM 568 N N . ASP A 1 74 ? -12.770 3.881 18.466 1.00 97.44 74 ASP A N 1
ATOM 569 C CA . ASP A 1 74 ? -12.278 4.065 19.842 1.00 97.44 74 ASP A CA 1
ATOM 570 C C . ASP A 1 74 ? -13.163 5.007 20.650 1.00 97.44 74 ASP A C 1
ATOM 572 O O . ASP A 1 74 ? -13.588 4.663 21.752 1.00 97.44 74 ASP A O 1
ATOM 576 N N . ILE A 1 75 ? -13.490 6.172 20.084 1.00 98.06 75 ILE A N 1
ATOM 577 C CA . ILE A 1 75 ? -14.378 7.146 20.729 1.00 98.06 75 ILE A CA 1
ATOM 578 C C . ILE A 1 75 ? -15.735 6.506 21.016 1.00 98.06 75 ILE A C 1
ATOM 580 O O . ILE A 1 75 ? -16.251 6.629 22.126 1.00 98.06 75 ILE A O 1
ATOM 584 N N . LYS A 1 76 ? -16.295 5.785 20.038 1.00 97.62 76 LYS A N 1
ATOM 585 C CA . LYS A 1 76 ? -17.567 5.088 20.217 1.00 97.62 76 LYS A CA 1
ATOM 586 C C . LYS A 1 76 ? -17.487 4.029 21.319 1.00 97.62 76 LYS A C 1
ATOM 588 O O . LYS A 1 76 ? -18.355 4.000 22.183 1.00 97.62 76 LYS A O 1
ATOM 593 N N . ALA A 1 77 ? -16.450 3.198 21.330 1.00 97.25 77 ALA A N 1
A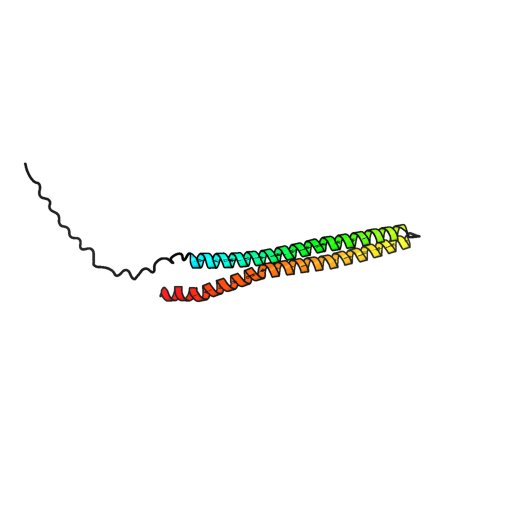TOM 594 C CA . ALA A 1 77 ? -16.285 2.178 22.360 1.00 97.25 77 ALA A CA 1
ATOM 595 C C . ALA A 1 77 ? -16.136 2.792 23.759 1.00 97.25 77 ALA A C 1
ATOM 597 O O . ALA A 1 77 ? -16.743 2.305 24.709 1.00 97.25 77 ALA A O 1
ATOM 598 N N . ALA A 1 78 ? -15.394 3.895 23.887 1.00 97.56 78 ALA A N 1
ATOM 599 C CA . ALA A 1 78 ? -15.282 4.627 25.143 1.00 97.56 78 ALA A CA 1
ATOM 600 C C . ALA A 1 78 ? -16.643 5.168 25.609 1.00 97.56 78 ALA A C 1
ATOM 602 O O . ALA A 1 78 ? -16.998 5.003 26.774 1.00 97.56 78 ALA A O 1
ATOM 603 N N . GLN A 1 79 ? -17.433 5.751 24.702 1.00 98.12 79 GLN A N 1
ATOM 604 C CA . GLN A 1 79 ? -18.794 6.211 25.001 1.00 98.12 79 GLN A CA 1
ATOM 605 C C . GLN A 1 79 ? -19.711 5.059 25.433 1.00 98.12 79 GLN A C 1
ATOM 607 O O . GLN A 1 79 ? -20.442 5.197 26.415 1.00 98.12 79 GLN A O 1
ATOM 612 N N . ASP A 1 80 ? -19.648 3.925 24.733 1.00 97.69 80 ASP A N 1
ATOM 613 C CA . ASP A 1 80 ? -20.454 2.738 25.024 1.00 97.69 80 ASP A CA 1
ATOM 614 C C . ASP A 1 80 ? -20.077 2.136 26.397 1.00 97.69 80 ASP A C 1
ATOM 616 O O . ASP A 1 80 ? -20.957 1.736 27.157 1.00 97.69 80 ASP A O 1
ATOM 620 N N . ILE A 1 81 ? -18.788 2.140 26.765 1.00 97.56 81 ILE A N 1
ATOM 621 C CA . ILE A 1 81 ? -18.307 1.709 28.090 1.00 97.56 81 ILE A CA 1
ATOM 622 C C . ILE A 1 81 ? -18.737 2.694 29.185 1.00 97.56 81 ILE A C 1
ATOM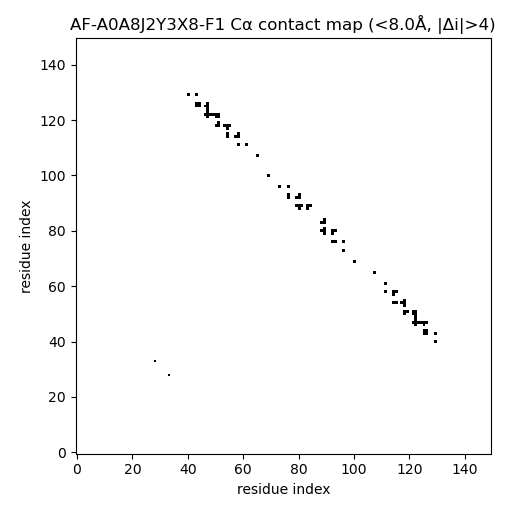 624 O O . ILE A 1 81 ? -19.237 2.271 30.223 1.00 97.56 81 ILE A O 1
ATOM 628 N N . MET A 1 82 ? -18.580 4.004 28.968 1.00 97.62 82 MET A N 1
ATOM 629 C CA . MET A 1 82 ? -18.984 5.034 29.939 1.00 97.62 82 MET A CA 1
ATOM 630 C C . MET A 1 82 ? -20.496 5.059 30.188 1.00 97.62 82 MET A C 1
ATOM 632 O O . MET A 1 82 ? -20.938 5.504 31.244 1.00 97.62 82 MET A O 1
ATOM 636 N N . SER A 1 83 ? -21.283 4.593 29.218 1.00 97.88 83 SER A N 1
ATOM 637 C CA . SER A 1 83 ? -22.744 4.524 29.306 1.00 97.88 83 SER A CA 1
ATOM 638 C C . SER A 1 83 ? -23.255 3.199 29.886 1.00 97.88 83 SER A C 1
ATOM 640 O O . SER A 1 83 ? -24.470 3.019 30.006 1.00 97.88 83 SER A O 1
ATOM 642 N N . ALA A 1 84 ? -22.362 2.263 30.227 1.00 97.75 84 ALA A N 1
ATOM 643 C CA . ALA A 1 84 ? -22.734 0.976 30.797 1.00 97.75 84 ALA A CA 1
ATOM 644 C C . ALA A 1 84 ? -23.330 1.140 32.204 1.00 97.75 84 ALA A C 1
ATOM 646 O O . ALA A 1 84 ? -22.830 1.903 33.030 1.00 97.75 84 ALA A O 1
ATOM 647 N N . ARG A 1 85 ? -24.416 0.412 32.479 1.00 97.69 85 ARG A N 1
ATOM 648 C CA . ARG A 1 85 ? -25.158 0.487 33.749 1.00 97.69 85 ARG A CA 1
ATOM 649 C C . ARG A 1 85 ? -24.562 -0.390 34.844 1.00 97.69 85 ARG A C 1
ATOM 651 O O . ARG A 1 85 ? -24.800 -0.140 36.022 1.00 97.69 85 ARG A O 1
ATOM 658 N N . ASP A 1 86 ? -23.805 -1.403 34.447 1.00 98.00 86 ASP A N 1
ATOM 659 C CA . ASP A 1 86 ? -23.182 -2.383 35.321 1.00 98.00 86 ASP A CA 1
ATOM 660 C C . ASP A 1 86 ? -21.876 -2.909 34.703 1.00 98.00 86 ASP A C 1
ATOM 662 O O . ASP A 1 86 ? -21.512 -2.616 33.558 1.00 98.00 86 ASP A O 1
ATOM 666 N N . SER A 1 87 ? -21.137 -3.677 35.501 1.00 96.62 87 SER A N 1
ATOM 667 C CA . SER A 1 87 ? -19.848 -4.239 35.104 1.00 96.62 87 SER A CA 1
ATOM 668 C C . SER A 1 87 ? -19.959 -5.294 34.004 1.00 96.62 87 SER A C 1
ATOM 670 O O . SER A 1 87 ? -19.009 -5.469 33.244 1.00 96.62 87 SER A 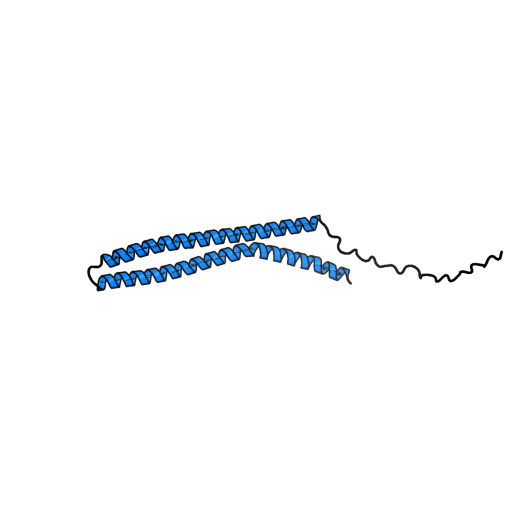O 1
ATOM 672 N N . GLU A 1 88 ? -21.086 -6.005 33.915 1.00 98.12 88 GLU A N 1
ATOM 673 C CA . GLU A 1 88 ? -21.303 -7.029 32.889 1.00 98.12 88 GLU A CA 1
ATOM 674 C C . GLU A 1 88 ? -21.435 -6.369 31.514 1.00 98.12 88 GLU A C 1
ATOM 676 O O . GLU A 1 88 ? -20.738 -6.742 30.567 1.00 98.12 88 GLU A O 1
ATOM 681 N N . GLN A 1 89 ? -22.243 -5.312 31.425 1.00 97.75 89 GLN A N 1
ATOM 682 C CA . GLN A 1 89 ? -22.400 -4.513 30.220 1.00 97.75 89 GLN A CA 1
ATOM 683 C C . GLN A 1 89 ? -21.080 -3.844 29.816 1.00 97.75 89 GLN A C 1
ATOM 685 O O . GLN A 1 89 ? -20.711 -3.879 28.641 1.00 97.75 89 GLN A O 1
ATOM 690 N N . ALA A 1 90 ? -20.335 -3.285 30.774 1.00 97.81 90 ALA A N 1
ATOM 691 C CA . ALA A 1 90 ? -19.028 -2.688 30.501 1.00 97.81 90 ALA A CA 1
ATOM 692 C C . ALA A 1 90 ? -18.034 -3.721 29.939 1.00 97.81 90 ALA A C 1
ATOM 694 O O . ALA A 1 90 ? -17.337 -3.446 28.958 1.00 97.81 90 ALA A O 1
ATOM 695 N N . TYR A 1 91 ? -18.004 -4.926 30.519 1.00 97.88 91 TYR A N 1
ATOM 696 C CA . TYR A 1 91 ? -17.174 -6.024 30.030 1.00 97.88 91 TYR A CA 1
ATOM 697 C C . TYR A 1 91 ? -17.574 -6.453 28.615 1.00 97.88 91 TYR A C 1
ATOM 699 O O . TYR A 1 91 ? -16.703 -6.638 27.765 1.00 97.88 91 TYR A O 1
ATOM 707 N N . HIS A 1 92 ? -18.874 -6.551 28.326 1.00 98.00 92 HIS A N 1
ATOM 708 C CA . HIS A 1 92 ? -19.358 -6.901 26.992 1.00 98.00 92 HIS A CA 1
ATOM 709 C C . HIS A 1 92 ? -18.935 -5.869 25.935 1.00 98.00 92 HIS A C 1
ATOM 711 O O . HIS A 1 92 ? -18.400 -6.247 24.890 1.00 98.00 92 HIS A O 1
ATOM 717 N N . CYS A 1 93 ? -19.081 -4.570 26.229 1.00 97.94 93 CYS A N 1
ATOM 718 C CA . CYS A 1 93 ? -18.602 -3.492 25.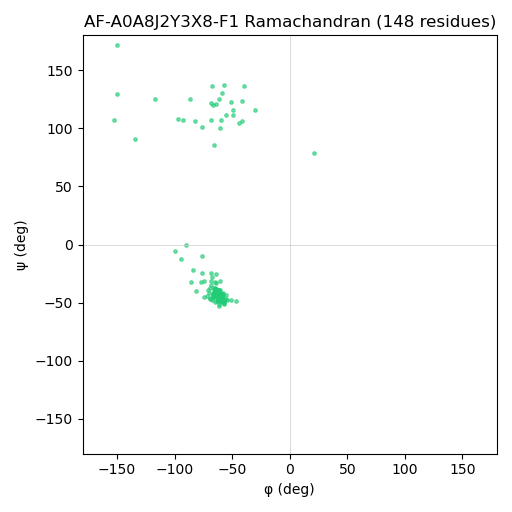359 1.00 97.94 93 CYS A CA 1
ATOM 719 C C . CYS A 1 93 ? -17.091 -3.607 25.100 1.00 97.94 93 CYS A C 1
ATOM 721 O O . CYS A 1 93 ? -16.639 -3.485 23.960 1.00 97.94 93 CYS A O 1
ATOM 723 N N . HIS A 1 94 ? -16.303 -3.896 26.139 1.00 97.31 94 HIS A N 1
ATOM 724 C CA . HIS A 1 94 ? -14.856 -4.061 26.010 1.00 97.31 94 HIS A CA 1
ATOM 725 C C . HIS A 1 94 ? -14.468 -5.300 25.184 1.00 97.31 94 HIS A C 1
ATOM 727 O O . HIS A 1 94 ? -13.590 -5.228 24.324 1.00 97.31 94 HIS A O 1
ATOM 733 N N . ALA A 1 95 ? -15.144 -6.432 25.383 1.00 97.88 95 ALA A N 1
ATOM 734 C CA . ALA A 1 95 ? -14.910 -7.644 24.601 1.00 97.88 95 ALA A CA 1
ATOM 735 C C . ALA A 1 95 ? -15.251 -7.437 23.114 1.00 97.88 95 ALA A C 1
ATOM 737 O O . ALA A 1 95 ? -14.483 -7.835 22.234 1.00 97.88 95 ALA A O 1
ATOM 738 N N . GLN A 1 96 ? -16.368 -6.763 22.820 1.00 97.75 96 GLN A N 1
ATOM 739 C CA . GLN A 1 96 ? -16.758 -6.416 21.452 1.00 97.75 96 GLN A CA 1
ATOM 740 C C . GLN A 1 96 ? -15.743 -5.476 20.793 1.00 97.75 96 GLN A C 1
ATOM 742 O O . GLN A 1 96 ? -15.389 -5.665 19.62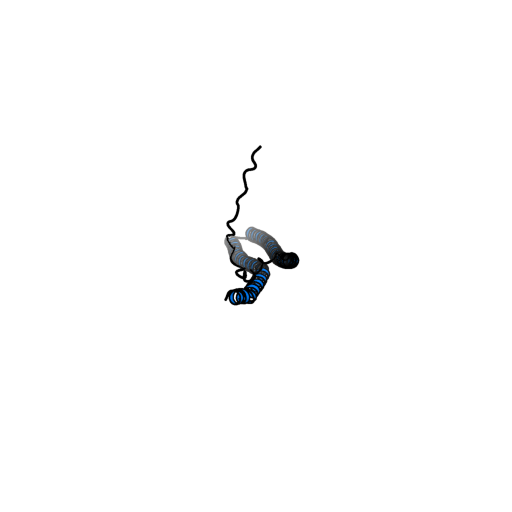4 1.00 97.75 96 GLN A O 1
ATOM 747 N N . PHE A 1 97 ? -15.255 -4.491 21.544 1.00 97.06 97 PHE A N 1
ATOM 748 C CA . PHE A 1 97 ? -14.194 -3.596 21.108 1.00 97.06 97 PHE A CA 1
ATOM 749 C C . PHE A 1 97 ? -12.928 -4.362 20.715 1.00 97.06 97 PHE A C 1
ATOM 751 O O . PHE A 1 97 ? -12.442 -4.187 19.599 1.00 97.06 97 PHE A O 1
ATOM 758 N N . LEU A 1 98 ? -12.433 -5.250 21.584 1.00 97.62 98 LEU A N 1
ATOM 759 C CA . LEU A 1 98 ? -11.232 -6.044 21.315 1.00 97.62 98 LEU A CA 1
ATOM 760 C C . LEU A 1 98 ? -11.401 -6.938 20.083 1.00 97.62 98 LEU A C 1
ATOM 762 O O . LEU A 1 98 ? -10.534 -6.951 19.214 1.00 97.62 98 LEU A O 1
ATOM 766 N N . ASN A 1 99 ? -12.530 -7.640 19.973 1.00 97.50 99 ASN A N 1
ATOM 767 C CA . ASN A 1 99 ? -12.814 -8.492 18.817 1.00 97.50 99 ASN A CA 1
ATOM 768 C C . ASN A 1 99 ? -12.847 -7.684 17.508 1.00 97.50 99 ASN A C 1
ATOM 770 O O . ASN A 1 99 ? -12.305 -8.113 16.492 1.00 97.50 99 ASN A O 1
ATOM 774 N N . THR A 1 100 ? -13.451 -6.495 17.540 1.00 97.06 100 THR A N 1
ATOM 775 C CA . THR A 1 100 ? -13.499 -5.600 16.377 1.00 97.06 100 THR A CA 1
ATOM 776 C C . THR A 1 100 ? -12.109 -5.080 16.028 1.00 97.06 100 THR A C 1
ATOM 778 O O . THR A 1 100 ? -11.714 -5.151 14.872 1.00 97.06 100 THR A O 1
ATOM 781 N N . ALA A 1 101 ? -11.339 -4.624 17.019 1.00 97.12 101 ALA A N 1
ATOM 782 C CA . ALA A 1 101 ? -9.992 -4.112 16.804 1.00 97.12 101 ALA A CA 1
ATOM 783 C C . ALA A 1 101 ? -9.074 -5.175 16.187 1.00 97.12 101 ALA A C 1
ATOM 785 O O . ALA A 1 101 ? -8.376 -4.882 15.224 1.00 97.12 101 ALA A O 1
ATOM 786 N N . ILE A 1 102 ? -9.102 -6.411 16.696 1.00 98.12 102 ILE A N 1
ATOM 787 C CA . ILE A 1 102 ? -8.289 -7.512 16.155 1.00 98.12 102 ILE A CA 1
ATOM 788 C C . ILE A 1 102 ? -8.611 -7.757 14.678 1.00 98.12 102 ILE A C 1
ATOM 790 O O . ILE A 1 102 ? -7.690 -7.877 13.874 1.00 98.12 102 ILE A O 1
ATOM 794 N N . ARG A 1 103 ? -9.900 -7.805 14.317 1.00 97.50 103 ARG A N 1
ATOM 795 C CA . ARG A 1 103 ? -10.328 -7.981 12.921 1.00 97.50 103 ARG A CA 1
ATOM 796 C C . ARG A 1 103 ? -9.881 -6.820 12.047 1.00 97.50 103 ARG A C 1
ATOM 798 O O . ARG A 1 103 ? -9.248 -7.054 11.030 1.00 97.50 103 ARG A O 1
ATOM 805 N N . ASP A 1 104 ? -10.126 -5.592 12.498 1.00 97.56 104 ASP A N 1
A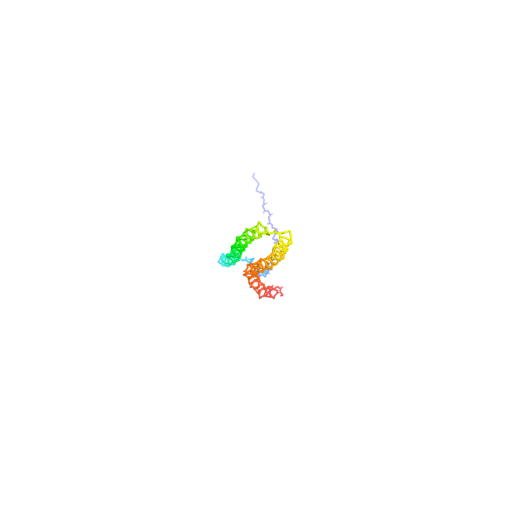TOM 806 C CA . ASP A 1 104 ? -9.733 -4.387 11.772 1.00 97.56 104 ASP A CA 1
ATOM 807 C C . ASP A 1 104 ? -8.226 -4.379 11.465 1.00 97.56 104 ASP A C 1
ATOM 809 O O . ASP A 1 104 ? -7.842 -4.119 10.333 1.00 97.56 104 ASP A O 1
ATOM 813 N N . TYR A 1 105 ? -7.366 -4.692 12.443 1.00 97.75 105 TYR A N 1
ATOM 814 C CA . TYR A 1 105 ? -5.914 -4.741 12.225 1.00 97.75 105 TYR A CA 1
ATOM 815 C C . TYR A 1 105 ? -5.479 -5.893 11.313 1.00 97.75 105 TYR A C 1
ATOM 817 O O . TYR A 1 105 ? -4.516 -5.736 10.564 1.00 97.75 105 TYR A O 1
ATOM 825 N N . ALA A 1 106 ? -6.148 -7.045 11.382 1.00 97.88 106 ALA A N 1
ATOM 826 C CA . ALA A 1 106 ? -5.845 -8.176 10.511 1.00 97.88 106 ALA A CA 1
ATOM 827 C C . ALA A 1 106 ? -6.211 -7.870 9.050 1.00 97.88 106 ALA A C 1
ATOM 829 O O . ALA A 1 106 ? -5.381 -8.061 8.160 1.00 97.88 106 ALA A O 1
ATOM 830 N N . ASP A 1 107 ? -7.418 -7.347 8.825 1.00 97.38 107 ASP A N 1
ATOM 831 C CA . ASP A 1 107 ? -7.916 -6.967 7.501 1.00 97.38 107 ASP A CA 1
ATOM 832 C C . ASP A 1 107 ? -7.056 -5.848 6.899 1.00 97.38 107 ASP A C 1
ATOM 834 O O . ASP A 1 107 ? -6.653 -5.910 5.737 1.00 97.38 107 ASP A O 1
ATOM 838 N N . GLU A 1 108 ? -6.708 -4.853 7.715 1.00 97.88 108 GLU A N 1
ATOM 839 C CA . GLU A 1 108 ? -5.837 -3.756 7.309 1.00 97.88 108 GLU A CA 1
ATOM 840 C C . GLU A 1 108 ? -4.426 -4.241 6.959 1.00 97.88 108 GLU A C 1
ATOM 842 O O . GLU A 1 108 ? -3.862 -3.849 5.939 1.00 97.88 108 GLU A O 1
ATOM 847 N N . GLY A 1 109 ? -3.858 -5.138 7.770 1.00 97.12 109 GLY A N 1
ATOM 848 C CA . GLY A 1 109 ? -2.550 -5.727 7.501 1.00 97.12 109 GLY A CA 1
ATOM 849 C C . GLY A 1 109 ? -2.509 -6.460 6.159 1.00 97.12 109 GLY A C 1
ATOM 850 O O . GLY A 1 109 ? -1.561 -6.280 5.395 1.00 97.12 109 GLY A O 1
ATOM 851 N N . ALA A 1 110 ? -3.552 -7.232 5.838 1.00 97.75 110 ALA A N 1
ATOM 852 C CA . ALA A 1 110 ? -3.675 -7.893 4.539 1.00 97.75 110 ALA A CA 1
ATOM 853 C C . ALA A 1 110 ? -3.744 -6.872 3.392 1.00 97.75 110 ALA A C 1
ATOM 855 O O . ALA A 1 110 ? -2.989 -6.967 2.426 1.00 97.75 110 ALA A O 1
ATOM 856 N N . LYS A 1 111 ? -4.573 -5.835 3.540 1.00 97.38 111 LYS A N 1
ATOM 857 C CA . LYS A 1 111 ? -4.725 -4.780 2.534 1.00 97.38 111 LYS A CA 1
ATOM 858 C C . LYS A 1 111 ? -3.430 -4.001 2.286 1.00 97.38 111 LYS A C 1
ATOM 860 O O . LYS A 1 111 ? -3.103 -3.677 1.145 1.00 97.38 111 LYS A O 1
ATOM 865 N N . MET A 1 112 ? -2.668 -3.714 3.339 1.00 97.06 112 MET A N 1
ATOM 866 C CA . MET A 1 112 ? -1.359 -3.071 3.225 1.00 97.06 112 MET A CA 1
ATOM 867 C C . MET A 1 112 ? -0.360 -3.939 2.453 1.00 97.06 112 MET A C 1
ATOM 869 O O . MET A 1 112 ? 0.372 -3.415 1.611 1.00 97.06 112 MET A O 1
ATOM 873 N N . LEU A 1 113 ? -0.338 -5.250 2.713 1.00 97.62 113 LEU A N 1
ATOM 874 C CA . LEU A 1 113 ? 0.513 -6.189 1.980 1.00 97.62 113 LEU A CA 1
ATOM 875 C C . LEU A 1 113 ? 0.153 -6.235 0.493 1.00 97.62 113 LEU A C 1
ATOM 877 O O . LEU A 1 113 ? 1.061 -6.203 -0.336 1.00 97.62 113 LEU A O 1
ATOM 881 N N . ASP A 1 114 ? -1.137 -6.224 0.158 1.00 97.88 114 ASP A N 1
ATOM 882 C CA . ASP A 1 114 ? -1.595 -6.187 -1.234 1.00 97.88 114 ASP A CA 1
ATOM 883 C C . ASP A 1 114 ? -1.112 -4.919 -1.953 1.00 97.88 114 ASP A C 1
ATOM 885 O O . ASP A 1 114 ? -0.554 -5.000 -3.047 1.00 97.88 114 ASP A O 1
ATOM 889 N N . ILE A 1 115 ? -1.231 -3.743 -1.321 1.00 97.00 115 ILE A N 1
ATOM 890 C CA . ILE A 1 115 ? -0.741 -2.479 -1.900 1.00 97.00 115 ILE A CA 1
ATOM 891 C C . ILE A 1 115 ? 0.771 -2.537 -2.148 1.00 97.00 115 ILE A C 1
ATOM 893 O O . ILE A 1 115 ? 1.245 -2.078 -3.190 1.00 97.00 115 ILE A O 1
ATOM 897 N N . ILE A 1 116 ? 1.536 -3.087 -1.201 1.00 96.19 116 ILE A N 1
ATOM 898 C CA . ILE A 1 116 ? 2.991 -3.224 -1.331 1.00 96.19 116 ILE A CA 1
ATOM 899 C C . ILE A 1 116 ? 3.339 -4.190 -2.466 1.00 96.19 116 ILE A C 1
ATOM 901 O O . ILE A 1 116 ? 4.209 -3.876 -3.278 1.00 96.19 116 ILE A O 1
ATOM 905 N N . ALA A 1 117 ? 2.661 -5.335 -2.547 1.00 97.44 117 ALA A N 1
ATOM 906 C CA . ALA A 1 117 ? 2.882 -6.326 -3.593 1.00 97.44 117 ALA A CA 1
ATOM 907 C C . ALA A 1 117 ? 2.570 -5.755 -4.985 1.00 97.44 117 ALA A C 1
ATOM 909 O O . ALA A 1 117 ? 3.384 -5.889 -5.900 1.00 97.44 117 ALA A O 1
ATOM 910 N N . GLU A 1 118 ? 1.445 -5.049 -5.132 1.00 96.25 118 GLU A N 1
ATOM 911 C CA . GLU A 1 118 ? 1.081 -4.348 -6.368 1.00 96.25 118 GLU A CA 1
ATOM 912 C C . GLU A 1 118 ? 2.127 -3.296 -6.756 1.00 96.25 118 GLU A C 1
ATOM 914 O O . GLU A 1 118 ? 2.547 -3.233 -7.912 1.00 96.25 118 GLU A O 1
ATOM 919 N N . ALA A 1 119 ? 2.569 -2.473 -5.798 1.00 95.56 119 ALA A N 1
ATOM 920 C CA . ALA A 1 119 ? 3.565 -1.434 -6.039 1.00 95.56 119 ALA A CA 1
ATOM 921 C C . ALA A 1 119 ? 4.914 -2.025 -6.469 1.00 95.56 119 ALA A C 1
ATOM 923 O O . ALA A 1 119 ? 5.524 -1.540 -7.424 1.00 95.56 119 ALA A O 1
ATOM 924 N N . ALA A 1 120 ? 5.358 -3.088 -5.792 1.00 96.00 120 ALA A N 1
ATOM 925 C CA . ALA A 1 120 ? 6.585 -3.798 -6.122 1.00 96.00 120 ALA A CA 1
ATOM 926 C C . ALA A 1 120 ? 6.508 -4.382 -7.537 1.00 96.00 120 ALA A C 1
ATOM 928 O O . ALA A 1 120 ? 7.354 -4.052 -8.369 1.00 96.00 120 ALA A O 1
ATOM 929 N N . GLY A 1 121 ? 5.456 -5.150 -7.841 1.00 97.06 121 GLY A N 1
ATOM 930 C CA . GLY A 1 121 ? 5.250 -5.741 -9.164 1.00 97.06 121 GLY A CA 1
ATOM 931 C C . GLY A 1 121 ? 5.197 -4.692 -10.275 1.00 97.06 121 GLY A C 1
ATOM 932 O O . GLY A 1 121 ? 5.914 -4.798 -11.266 1.00 97.06 121 GLY A O 1
ATOM 933 N N . ALA A 1 122 ? 4.430 -3.615 -10.086 1.00 96.50 122 ALA A N 1
ATOM 934 C CA . ALA A 1 122 ? 4.328 -2.542 -11.073 1.00 96.50 122 ALA A CA 1
ATOM 935 C C . ALA A 1 122 ? 5.651 -1.780 -11.281 1.00 96.50 122 ALA A C 1
ATOM 937 O O . ALA A 1 122 ? 5.919 -1.303 -12.384 1.00 96.50 122 ALA A O 1
ATOM 938 N N . SER A 1 123 ? 6.476 -1.652 -10.236 1.00 96.25 123 SER A N 1
ATOM 939 C CA . SER A 1 123 ? 7.786 -0.995 -10.326 1.00 96.25 123 SER A CA 1
ATOM 940 C C . SER A 1 123 ? 8.857 -1.865 -10.989 1.00 96.25 123 SER A C 1
ATOM 942 O O . SER A 1 123 ? 9.728 -1.329 -11.673 1.00 96.25 123 SER A O 1
ATOM 944 N N . LEU A 1 124 ? 8.777 -3.190 -10.824 1.00 96.31 124 LEU A N 1
ATOM 945 C CA . LEU A 1 124 ? 9.742 -4.145 -11.371 1.00 96.31 124 LEU A CA 1
ATOM 946 C C . LEU A 1 124 ? 9.421 -4.556 -12.808 1.00 96.31 124 LEU A C 1
ATOM 948 O O . LEU A 1 124 ? 10.348 -4.718 -13.593 1.00 96.31 124 LEU A O 1
ATOM 952 N N . ALA A 1 125 ? 8.143 -4.615 -13.190 1.00 96.62 125 ALA A N 1
ATOM 953 C CA . ALA A 1 125 ? 7.716 -4.967 -14.545 1.00 96.62 125 ALA A CA 1
ATOM 954 C C . ALA A 1 125 ? 8.479 -4.241 -15.682 1.00 96.62 125 ALA A C 1
ATOM 956 O O . ALA A 1 125 ? 8.951 -4.916 -16.593 1.00 96.62 125 ALA A O 1
ATOM 957 N N . PRO A 1 126 ? 8.674 -2.902 -15.673 1.00 93.94 126 PRO A N 1
ATOM 958 C CA . PRO A 1 126 ? 9.433 -2.235 -16.737 1.00 93.94 126 PRO A CA 1
ATOM 959 C C . PRO A 1 126 ? 10.931 -2.580 -16.720 1.00 93.94 126 PRO A C 1
ATOM 961 O O . PRO A 1 126 ? 11.599 -2.465 -17.746 1.00 93.94 126 PRO A O 1
ATOM 964 N N . VAL A 1 127 ? 11.474 -2.972 -15.564 1.00 93.94 127 VAL A N 1
ATOM 965 C CA . VAL A 1 127 ? 12.864 -3.427 -15.441 1.00 93.94 127 VAL A CA 1
ATOM 966 C C . VAL A 1 127 ? 12.999 -4.832 -16.015 1.00 93.94 127 VAL A C 1
ATOM 968 O O . VAL A 1 127 ? 13.914 -5.059 -16.798 1.00 93.94 127 VAL A O 1
ATOM 971 N N . GLU A 1 128 ? 12.072 -5.735 -15.689 1.00 95.38 128 GLU A N 1
ATOM 972 C CA . GLU A 1 128 ? 12.010 -7.092 -16.246 1.00 95.38 128 GLU A CA 1
ATOM 973 C C . GLU A 1 128 ? 11.874 -7.057 -17.773 1.00 95.38 128 GLU A C 1
ATOM 975 O O . GLU A 1 128 ? 12.710 -7.640 -18.460 1.00 95.38 128 GLU A O 1
ATOM 980 N N . GLU A 1 129 ? 10.930 -6.265 -18.302 1.00 94.81 129 GLU A N 1
ATOM 981 C CA . GLU A 1 129 ? 10.756 -6.010 -19.744 1.00 94.81 129 GLU A CA 1
ATOM 982 C C . GLU A 1 129 ? 12.087 -5.586 -20.387 1.00 94.81 129 GLU A C 1
ATOM 984 O O . GLU A 1 129 ? 12.518 -6.132 -21.403 1.00 94.81 129 GLU A O 1
ATOM 989 N N . ARG A 1 130 ? 12.798 -4.638 -19.763 1.00 92.44 130 ARG A N 1
ATOM 990 C CA . ARG A 1 130 ? 14.074 -4.153 -20.294 1.00 92.44 130 ARG A CA 1
ATOM 991 C C . ARG A 1 130 ? 15.183 -5.198 -20.209 1.00 92.44 130 ARG A C 1
ATOM 993 O O . ARG A 1 130 ? 16.031 -5.252 -21.097 1.00 92.44 130 ARG A O 1
ATOM 1000 N N . THR A 1 131 ? 15.219 -5.991 -19.145 1.00 93.69 131 THR A N 1
ATOM 1001 C CA . THR A 1 131 ? 16.188 -7.077 -18.997 1.00 93.69 131 THR A CA 1
ATOM 1002 C C . THR A 1 131 ? 15.976 -8.139 -20.071 1.00 93.69 131 THR A C 1
ATOM 1004 O O . THR A 1 131 ? 16.954 -8.544 -20.694 1.00 93.69 131 THR A O 1
ATOM 1007 N N . GLU A 1 132 ? 14.731 -8.525 -20.352 1.00 94.44 132 GLU A N 1
ATOM 1008 C CA . GLU A 1 132 ? 14.393 -9.458 -21.434 1.00 94.44 132 GLU A CA 1
ATOM 1009 C C . GLU A 1 132 ? 14.831 -8.925 -22.804 1.00 94.44 132 GLU A C 1
ATOM 1011 O O . GLU A 1 132 ? 15.510 -9.634 -23.546 1.00 94.44 132 GLU A O 1
ATOM 1016 N N . GLU A 1 133 ? 14.536 -7.655 -23.111 1.00 91.06 133 GLU A N 1
ATOM 1017 C CA . GLU A 1 133 ? 14.991 -7.005 -24.350 1.00 91.06 133 GLU A CA 1
ATOM 1018 C C . GLU A 1 133 ? 16.522 -7.064 -24.509 1.00 91.06 133 GLU A C 1
ATOM 1020 O O . GLU A 1 133 ? 17.036 -7.307 -25.602 1.00 91.06 133 GLU A O 1
ATOM 1025 N N . VAL A 1 134 ? 17.267 -6.811 -23.427 1.00 90.38 134 VAL A N 1
ATOM 1026 C CA . VAL A 1 134 ? 18.738 -6.823 -23.448 1.00 90.38 134 VAL A CA 1
ATOM 1027 C C . VAL A 1 134 ? 19.279 -8.240 -23.610 1.00 90.38 134 VAL A C 1
ATOM 1029 O O . VAL A 1 134 ? 20.225 -8.429 -24.371 1.00 90.38 134 VAL A O 1
ATOM 1032 N N . LEU A 1 135 ? 18.699 -9.225 -22.922 1.00 91.50 135 LEU A N 1
ATOM 1033 C CA . LEU A 1 135 ? 19.110 -10.624 -23.050 1.00 91.50 135 LEU A CA 1
ATOM 1034 C C . LEU A 1 135 ? 18.877 -11.138 -24.474 1.00 91.50 135 LEU A C 1
ATOM 1036 O O . LEU A 1 135 ? 19.787 -11.720 -25.054 1.00 91.50 135 LEU A O 1
ATOM 1040 N N . HIS A 1 136 ? 17.725 -10.828 -25.071 1.00 90.25 136 HIS A N 1
ATOM 1041 C CA . HIS A 1 136 ? 17.437 -11.179 -26.462 1.00 90.25 136 HIS A CA 1
ATOM 1042 C C . HIS A 1 136 ? 18.444 -10.554 -27.434 1.00 90.25 136 HIS A C 1
ATOM 1044 O O . HIS A 1 136 ? 18.984 -11.238 -28.299 1.00 90.25 136 HIS A O 1
ATOM 1050 N N . TYR A 1 137 ? 18.753 -9.265 -27.257 1.00 84.94 137 TYR A N 1
ATOM 1051 C CA . TYR A 1 137 ? 19.765 -8.585 -28.065 1.00 84.94 137 TYR A CA 1
ATOM 1052 C C . TYR A 1 137 ? 21.142 -9.259 -27.958 1.00 84.94 137 TYR A C 1
ATOM 1054 O O . TYR A 1 137 ? 21.822 -9.435 -28.970 1.00 84.94 137 TYR A O 1
ATOM 1062 N N . ILE A 1 138 ? 21.549 -9.650 -26.744 1.00 83.69 138 ILE A N 1
ATOM 1063 C CA . ILE A 1 138 ? 22.820 -10.344 -26.503 1.00 83.69 138 ILE A CA 1
ATOM 1064 C C . ILE A 1 138 ? 22.830 -11.726 -27.158 1.00 83.69 138 ILE A C 1
ATOM 1066 O O . ILE A 1 138 ? 23.850 -12.085 -27.733 1.00 83.69 138 ILE A O 1
ATOM 1070 N N . ASP A 1 139 ? 21.738 -12.485 -27.102 1.00 87.50 139 ASP A N 1
ATOM 1071 C CA . ASP A 1 139 ? 21.672 -13.817 -27.712 1.00 87.50 139 ASP A CA 1
ATOM 1072 C C . ASP A 1 139 ? 21.756 -13.746 -29.246 1.00 87.50 139 ASP A C 1
ATOM 1074 O O . ASP A 1 139 ? 22.528 -14.494 -29.858 1.00 87.50 139 ASP A O 1
ATOM 1078 N N . GLU A 1 140 ? 21.031 -12.804 -29.863 1.00 83.38 140 GLU A N 1
ATOM 1079 C CA . GLU A 1 140 ? 21.053 -12.575 -31.315 1.00 83.38 140 GLU A CA 1
ATOM 1080 C C . GLU A 1 140 ? 22.436 -12.138 -31.814 1.00 83.38 140 GLU A C 1
ATOM 1082 O O . GLU A 1 140 ? 22.920 -12.647 -32.818 1.00 83.38 140 GLU A O 1
ATOM 1087 N N . HIS A 1 141 ? 23.104 -11.224 -31.105 1.00 75.44 141 HIS A N 1
ATOM 1088 C CA . HIS A 1 141 ? 24.384 -10.657 -31.557 1.00 75.44 141 HIS A CA 1
ATOM 1089 C C . HIS A 1 141 ? 25.603 -11.390 -30.971 1.00 75.44 141 HIS A C 1
ATOM 1091 O O . HIS A 1 141 ? 26.739 -11.187 -31.401 1.00 75.44 141 HIS A O 1
ATOM 1097 N N . GLY A 1 142 ? 25.401 -12.243 -29.968 1.00 65.75 142 GLY A N 1
ATOM 1098 C CA . GLY A 1 142 ? 26.438 -13.067 -29.353 1.00 65.75 142 GLY A CA 1
ATOM 1099 C C . GLY A 1 142 ? 26.845 -14.244 -30.234 1.00 65.75 142 GLY A C 1
ATOM 1100 O O . GLY A 1 142 ? 28.015 -14.626 -30.230 1.00 65.75 142 GLY A O 1
ATOM 1101 N N . THR A 1 143 ? 25.918 -14.778 -31.035 1.00 55.72 143 THR A N 1
ATOM 1102 C CA . THR A 1 143 ? 26.187 -15.863 -31.993 1.00 55.72 143 THR A CA 1
ATOM 1103 C C . THR A 1 143 ? 27.025 -15.388 -33.183 1.00 55.72 143 THR A C 1
ATOM 1105 O O . THR A 1 143 ? 27.980 -16.068 -33.561 1.00 55.72 143 THR A O 1
ATOM 1108 N N . ASP A 1 144 ? 26.771 -14.180 -33.687 1.00 55.56 144 ASP A N 1
ATOM 1109 C CA . ASP A 1 144 ? 27.547 -13.577 -34.782 1.00 55.56 144 ASP A CA 1
ATOM 1110 C C . ASP A 1 144 ? 29.017 -13.326 -34.400 1.00 55.56 144 ASP A C 1
ATOM 1112 O O . ASP A 1 144 ? 29.921 -13.481 -35.222 1.00 55.56 144 ASP A O 1
ATOM 1116 N N . ARG A 1 145 ? 29.294 -13.014 -33.126 1.00 51.78 145 ARG A N 1
ATOM 1117 C CA . ARG A 1 145 ? 30.664 -12.792 -32.624 1.00 51.78 145 ARG A CA 1
ATOM 1118 C C . ARG A 1 145 ? 31.469 -14.074 -32.419 1.00 51.78 145 ARG A C 1
ATOM 1120 O O . ARG A 1 145 ? 32.695 -14.010 -32.428 1.00 51.78 145 ARG A O 1
ATOM 1127 N N . VAL A 1 146 ? 30.806 -15.213 -32.210 1.00 52.22 146 VAL A N 1
ATOM 1128 C CA . VAL A 1 146 ? 31.468 -16.526 -32.126 1.00 52.22 146 VAL A CA 1
ATOM 1129 C C . VAL A 1 146 ? 31.732 -17.070 -33.530 1.00 52.22 146 VAL A C 1
ATOM 1131 O O . VAL A 1 146 ? 32.826 -17.557 -33.783 1.00 52.22 146 VAL A O 1
ATOM 1134 N N . ALA A 1 147 ? 30.791 -16.899 -34.463 1.00 46.53 147 ALA A N 1
ATOM 1135 C CA . ALA A 1 147 ? 30.957 -17.314 -35.857 1.00 46.53 147 ALA A CA 1
ATOM 1136 C C . ALA A 1 147 ? 32.012 -16.493 -36.625 1.00 46.53 147 ALA A C 1
ATOM 1138 O O . ALA A 1 147 ? 32.683 -17.032 -37.496 1.00 46.53 147 ALA A O 1
ATOM 1139 N N . ALA A 1 148 ? 32.200 -15.209 -36.295 1.00 46.84 148 ALA A N 1
ATOM 1140 C CA . ALA A 1 148 ? 33.271 -14.381 -36.864 1.00 46.84 148 ALA A CA 1
ATOM 1141 C C . ALA A 1 148 ? 34.670 -14.675 -36.271 1.00 46.84 148 ALA A C 1
ATOM 1143 O O . ALA A 1 148 ? 35.673 -14.164 -36.771 1.00 46.84 148 ALA A O 1
ATOM 1144 N N . ALA A 1 149 ? 34.746 -15.471 -35.196 1.00 48.47 149 ALA A N 1
ATOM 1145 C CA . ALA A 1 149 ? 35.990 -15.836 -34.518 1.00 48.47 149 ALA A CA 1
ATOM 1146 C C . ALA A 1 149 ? 36.525 -17.238 -34.895 1.00 48.47 149 ALA A C 1
ATOM 1148 O O . ALA A 1 149 ? 37.629 -17.582 -34.459 1.00 48.47 149 ALA A O 1
ATOM 1149 N N . GLU A 1 150 ? 35.780 -18.020 -35.688 1.00 42.47 150 GLU A N 1
ATOM 1150 C CA . GLU A 1 150 ? 36.189 -19.317 -36.272 1.00 42.47 150 GLU A CA 1
ATOM 1151 C C . GLU A 1 150 ? 36.706 -19.162 -37.715 1.00 42.47 150 GLU A C 1
ATOM 1153 O O . GLU A 1 150 ? 37.731 -19.811 -38.042 1.00 42.47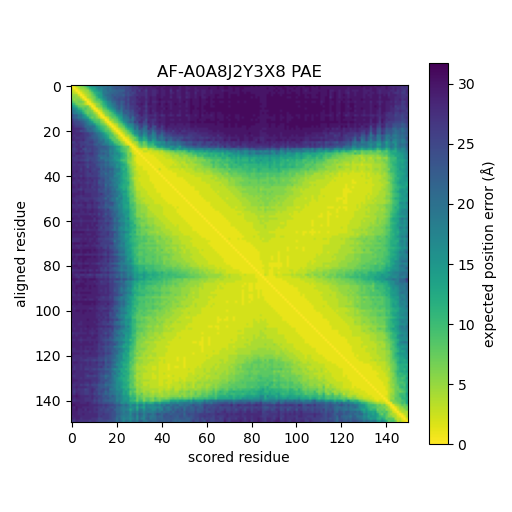 150 GLU A O 1
#

Organism: NCBI:txid1526572

Radius of gyration: 38.1 Å; Cα contacts (8 Å, |Δi|>4): 51; chains: 1; bounding box: 118×36×82 Å

Nearest PDB structures (foldseek):
  5izs-assembly2_D  TM=8.280E-01  e=6.753E-01  synthetic construct
  5izs-assembly2_E  TM=8.287E-01  e=7.620E-01  synthetic construct
  4ke2-assembly2_B  TM=4.392E-01  e=1.776E+00  Pseudopleuronectes americanus

Mean predicted aligned error: 12.47 Å

Secondary structure (DSSP, 8-state):
--PPP-------------------------HHHHHHHHHHHHHHHHHHHHHHHHHHHHHHHHHHHHHHHHHHHHHHHHHHHHT-SSHHHHHHHHHHHHHHHHHHHHHHHHHHHHHHHHHHHHHHHHHHHHHHHHHHHHHHHHHHHHHTT-

Solvent-accessible surface area (backbone atoms only — not comparable to full-atom values): 8618 Å² total; per-residue (Å²): 143,80,87,77,84,86,85,81,87,82,86,75,77,76,79,78,78,76,76,74,69,79,72,76,72,71,84,73,86,52,68,66,59,52,50,52,53,50,53,53,52,50,51,34,52,49,52,18,48,52,32,36,53,53,29,52,51,52,49,54,50,48,54,52,53,48,51,58,52,48,53,55,51,49,55,48,46,53,52,54,36,74,66,37,92,46,70,67,53,26,48,51,44,51,52,52,47,52,57,49,49,56,50,51,55,53,56,49,52,52,53,52,50,50,45,51,51,52,19,51,50,53,22,44,47,45,52,52,55,51,50,52,55,51,51,52,52,48,57,65,54,49,52,58,59,53,63,75,71,111

pLDDT: mean 84.05, std 19.95, range [40.53, 98.12]

Foldseek 3Di:
DDDDDDDDDDPPDDDPDPDPPPPPPDPPDDPVVVVVVVVLVVVLQVQLVVLLVVLVVVLVVLVVVLVVVLVVLVVVLVVQLVPDPDPVSNVVSVVVSVVVVVVSVVVSVVVSVVSVVSSNCSSCVSVVVVVVVVVVVCVVVVVVVVVVVD